Protein AF-A0A1G4AIY4-F1 (afdb_monomer)

Mean predicted aligned error: 2.96 Å

Solvent-accessible surface area (backbone atoms only — not comparable to full-atom values): 5691 Å² total; per-residue (Å²): 94,70,68,58,50,51,57,53,28,56,77,69,75,47,60,77,87,60,51,77,42,53,24,45,38,45,88,41,72,67,52,43,51,50,50,24,65,76,71,71,48,58,69,76,58,38,44,46,32,53,48,44,42,71,77,65,42,69,66,58,79,63,38,30,57,55,18,44,49,46,41,59,73,69,63,56,81,53,44,34,28,44,34,35,42,63,49,85,91,81,39,68,50,72,46,84,42,84,42,122

Nearest PDB structures (foldseek):
  3vs8-assembly4_F  TM=8.856E-01  e=1.271E-05  Azotobacter vinelandii
  3vs9-assembly2_B  TM=8.857E-01  e=1.760E-05  Azotobacter vinelandii DJ
  3vs8-assembly1_C  TM=8.624E-01  e=1.650E-05  Azotobacter vinelandii
  3ale-assembly1_A  TM=8.866E-01  e=1.324E-04  Oryza sativa Japonica Group
  3ale-assembly2_D  TM=8.095E-01  e=1.610E-04  Oryza sativa Japonica Group

pLDDT: mean 93.0, std 5.33, range [74.69, 98.31]

Sequence (100 aa):
MDRVLAEGLERAGLSRDDITGWILHAGGREILAAIRQQIGLTEDDTRWSASILRDYGNVSSPCVYFVLQAALNEQAPGGYWWMSSFGAGFSCHGALLEVA

Secondary structure (DSSP, 8-state):
-HHHHHHHHHHHT--GGGEEEEEE--SSHHHHHHHHHHHT--TGGGHHHHHHHHHH----TTHHHHHHHHHHHTT---EEEEEEEEEGGGEEEEEEEEE-

Foldseek 3Di:
DVVQVVVQQVVVVHDPVQAPAEQEAALAPVRVVVVCVVSVHDCVNCVLNVVLCVPPNRPDPCSSVSSVVSCVVVVPDFGWHKTWYADPPRDIDIDIDGGD

Structure (mmCIF, N/CA/C/O backbone):
data_AF-A0A1G4AIY4-F1
#
_entry.id   AF-A0A1G4AIY4-F1
#
loop_
_atom_site.group_PDB
_atom_site.id
_atom_site.type_symbol
_atom_site.label_atom_id
_atom_site.label_alt_id
_atom_site.label_comp_id
_atom_site.label_asym_id
_atom_site.label_entity_id
_atom_site.label_seq_id
_atom_site.pdbx_PDB_ins_code
_atom_site.Cartn_x
_atom_site.Cartn_y
_atom_site.Cartn_z
_atom_site.occupancy
_atom_site.B_iso_or_equiv
_atom_site.auth_seq_id
_atom_site.auth_comp_id
_atom_site.auth_asym_id
_atom_site.auth_atom_id
_atom_site.pdbx_PDB_model_num
ATOM 1 N N . MET A 1 1 ? 10.431 1.244 5.288 1.00 86.31 1 MET A N 1
ATOM 2 C CA . MET A 1 1 ? 8.957 1.213 5.289 1.00 86.31 1 MET A CA 1
ATOM 3 C C . MET A 1 1 ? 8.407 0.903 6.667 1.00 86.31 1 MET A C 1
ATOM 5 O O . MET A 1 1 ? 7.657 1.726 7.151 1.00 86.31 1 MET A O 1
ATOM 9 N N . ASP A 1 2 ? 8.815 -0.197 7.308 1.00 91.12 2 ASP A N 1
ATOM 10 C CA . ASP A 1 2 ? 8.330 -0.587 8.646 1.00 91.12 2 ASP A CA 1
ATOM 11 C C . ASP A 1 2 ? 8.350 0.563 9.672 1.00 91.12 2 ASP A C 1
ATOM 13 O O . ASP A 1 2 ? 7.322 0.926 10.228 1.00 91.12 2 ASP A O 1
ATOM 17 N N . ARG A 1 3 ? 9.481 1.271 9.779 1.00 93.38 3 ARG A N 1
ATOM 18 C CA . ARG A 1 3 ? 9.588 2.493 10.591 1.00 93.38 3 ARG A CA 1
ATOM 19 C C . ARG A 1 3 ? 8.589 3.598 10.208 1.00 93.38 3 ARG A C 1
ATOM 21 O O . ARG A 1 3 ? 7.994 4.202 11.086 1.00 93.38 3 ARG A O 1
ATOM 28 N N . VAL A 1 4 ? 8.414 3.869 8.911 1.00 94.75 4 VAL A N 1
ATOM 29 C CA . VAL A 1 4 ? 7.503 4.922 8.410 1.00 94.75 4 VAL A CA 1
ATOM 30 C C . VAL A 1 4 ? 6.047 4.564 8.714 1.00 94.75 4 VAL A C 1
ATOM 32 O O . VAL A 1 4 ? 5.265 5.438 9.070 1.00 94.75 4 VAL A O 1
ATOM 35 N N . LEU A 1 5 ? 5.700 3.280 8.595 1.00 95.75 5 LEU A N 1
ATOM 36 C CA . LEU A 1 5 ? 4.405 2.741 8.994 1.00 95.75 5 LEU A CA 1
ATOM 37 C C . LEU A 1 5 ? 4.195 2.916 10.499 1.00 95.75 5 LEU A C 1
ATOM 39 O O . LEU A 1 5 ? 3.226 3.553 10.890 1.00 95.75 5 LEU A O 1
ATOM 43 N N . ALA A 1 6 ? 5.119 2.425 11.326 1.00 95.94 6 ALA A N 1
ATOM 44 C CA . ALA A 1 6 ? 5.018 2.515 12.781 1.00 95.94 6 ALA A CA 1
ATOM 45 C C . ALA A 1 6 ? 4.847 3.965 13.268 1.00 95.94 6 ALA A C 1
ATOM 47 O O . ALA A 1 6 ? 3.909 4.248 14.007 1.00 95.94 6 ALA A O 1
ATOM 48 N N . GLU A 1 7 ? 5.681 4.895 12.787 1.00 97.00 7 GLU A N 1
ATOM 49 C CA . GLU A 1 7 ? 5.579 6.323 13.127 1.00 97.00 7 GLU A CA 1
ATOM 50 C C . GLU A 1 7 ? 4.244 6.936 12.657 1.00 97.00 7 GLU A C 1
ATOM 52 O O . GLU A 1 7 ? 3.663 7.777 13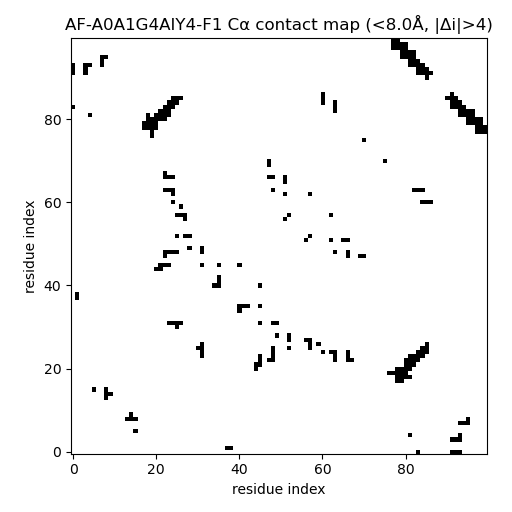.343 1.00 97.00 7 GLU A O 1
ATOM 57 N N . GLY A 1 8 ? 3.739 6.530 11.486 1.00 97.06 8 GLY A N 1
ATOM 58 C CA . GLY A 1 8 ? 2.452 6.992 10.960 1.00 97.06 8 GLY A CA 1
ATOM 59 C C . GLY A 1 8 ? 1.260 6.518 11.795 1.00 97.06 8 GLY A C 1
ATOM 60 O O . GLY A 1 8 ? 0.371 7.315 12.091 1.00 97.06 8 GLY A O 1
ATOM 61 N N . LEU A 1 9 ? 1.267 5.247 12.200 1.00 97.75 9 LEU A N 1
ATOM 62 C CA . LEU A 1 9 ? 0.219 4.649 13.030 1.00 97.75 9 LEU A CA 1
ATOM 63 C C . LEU A 1 9 ? 0.235 5.204 14.455 1.00 97.75 9 LEU A C 1
ATOM 65 O O . LEU A 1 9 ? -0.813 5.586 14.969 1.00 97.75 9 LEU A O 1
ATOM 69 N N . GLU A 1 10 ? 1.419 5.344 15.056 1.00 97.62 10 GLU A N 1
ATOM 70 C CA . GLU A 1 10 ? 1.583 5.926 16.392 1.00 97.62 10 GLU A CA 1
ATOM 71 C C . GLU A 1 10 ? 0.989 7.339 16.456 1.00 97.62 10 GLU A C 1
ATOM 73 O O . GLU A 1 10 ? 0.220 7.659 17.362 1.00 97.62 10 GLU A O 1
ATOM 78 N N . ARG A 1 11 ? 1.267 8.172 15.445 1.00 97.19 11 ARG A N 1
ATOM 79 C CA . ARG A 1 11 ? 0.709 9.531 15.341 1.00 97.19 11 ARG A CA 1
ATOM 80 C C . ARG A 1 11 ? -0.813 9.561 15.211 1.00 97.19 11 ARG A C 1
ATOM 82 O O . ARG A 1 11 ? -1.415 10.572 15.564 1.00 97.19 11 ARG A O 1
ATOM 89 N N . ALA A 1 12 ? -1.410 8.501 14.676 1.00 97.38 12 ALA A N 1
ATOM 90 C CA . ALA A 1 12 ? -2.853 8.351 14.535 1.00 97.38 12 ALA A CA 1
ATOM 91 C C . ALA A 1 12 ? -3.501 7.624 15.729 1.00 97.38 12 ALA A C 1
ATOM 93 O O . ALA A 1 12 ? -4.723 7.531 15.783 1.00 97.38 12 ALA A O 1
ATOM 94 N N . GLY A 1 13 ? -2.711 7.117 16.684 1.00 97.88 13 GLY A N 1
ATOM 95 C CA . GLY A 1 13 ? -3.212 6.288 17.782 1.00 97.88 13 GLY A CA 1
ATOM 96 C C . GLY A 1 13 ? -3.732 4.921 17.328 1.00 97.88 13 GLY A C 1
ATOM 97 O O . GLY A 1 13 ? -4.578 4.346 18.008 1.00 97.88 13 GLY A O 1
ATOM 98 N N . LEU A 1 14 ? -3.249 4.420 16.188 1.00 98.06 14 LEU A N 1
ATOM 99 C CA . LEU A 1 14 ? -3.650 3.142 15.604 1.00 98.06 14 LEU A CA 1
ATOM 100 C C . LEU A 1 14 ? -2.580 2.071 15.818 1.00 98.06 14 LEU A C 1
ATOM 102 O O . LEU A 1 14 ? -1.390 2.350 15.978 1.00 98.06 14 LEU A O 1
ATOM 106 N N . SER A 1 15 ? -3.020 0.823 15.780 1.00 96.38 15 SER A N 1
ATOM 107 C CA . SER A 1 15 ? -2.183 -0.364 15.733 1.00 96.38 15 SER A CA 1
ATOM 108 C C . SER A 1 15 ? -2.060 -0.885 14.303 1.00 96.38 15 SER A C 1
ATOM 110 O O . SER A 1 15 ? -2.737 -0.444 13.374 1.00 96.38 15 SER A O 1
ATOM 112 N N . ARG A 1 16 ? -1.171 -1.860 14.111 1.00 94.50 16 ARG A N 1
ATOM 113 C CA . ARG A 1 16 ? -1.011 -2.519 12.816 1.00 94.50 16 ARG A CA 1
ATOM 114 C C . ARG A 1 16 ? -2.284 -3.243 12.364 1.00 94.50 16 ARG A C 1
ATOM 116 O O . ARG A 1 16 ? -2.558 -3.261 11.166 1.00 94.50 16 ARG A O 1
ATOM 123 N N . ASP A 1 17 ? -3.026 -3.813 13.307 1.00 95.06 17 ASP A N 1
ATOM 124 C CA . ASP A 1 17 ? -4.210 -4.633 13.039 1.00 95.06 17 ASP A CA 1
ATOM 125 C C . ASP A 1 17 ? -5.410 -3.789 12.581 1.00 95.06 17 ASP A C 1
ATOM 127 O O . ASP A 1 17 ? -6.351 -4.319 11.998 1.00 95.06 17 ASP A O 1
ATOM 131 N N . ASP A 1 18 ? -5.348 -2.467 12.775 1.00 97.06 18 ASP A N 1
ATOM 132 C CA . ASP A 1 18 ? -6.352 -1.527 12.273 1.00 97.06 18 ASP A CA 1
ATOM 133 C C . ASP A 1 18 ? -6.231 -1.288 10.758 1.00 97.06 18 ASP A C 1
ATOM 135 O O . ASP A 1 18 ? -7.151 -0.747 10.144 1.00 97.06 18 ASP A O 1
ATOM 139 N N . ILE A 1 19 ? -5.109 -1.678 10.135 1.00 97.62 19 ILE A N 1
ATOM 140 C CA . ILE A 1 19 ? -4.890 -1.484 8.700 1.00 97.62 19 ILE A CA 1
ATOM 141 C C . ILE A 1 19 ? -5.530 -2.611 7.895 1.00 97.62 19 ILE A C 1
ATOM 143 O O . ILE A 1 19 ? -5.033 -3.737 7.856 1.00 97.62 19 ILE A O 1
ATOM 147 N N . THR A 1 20 ? -6.593 -2.266 7.175 1.00 96.19 20 THR A N 1
ATOM 148 C CA . THR A 1 20 ? -7.414 -3.199 6.393 1.00 96.19 20 THR A CA 1
ATOM 149 C C . THR A 1 20 ? -7.132 -3.160 4.891 1.00 96.19 20 THR A C 1
ATOM 151 O O . THR A 1 20 ? -7.619 -4.015 4.154 1.00 96.19 20 THR A O 1
ATOM 154 N N . GLY A 1 21 ? -6.333 -2.197 4.419 1.00 97.31 21 GLY A N 1
ATOM 155 C CA . GLY A 1 21 ? -5.980 -2.056 3.005 1.00 97.31 21 GLY A CA 1
ATOM 156 C C . GLY A 1 21 ? -4.527 -1.642 2.786 1.00 97.31 21 GLY A C 1
ATOM 157 O O . GLY A 1 21 ? -3.998 -0.786 3.495 1.00 97.31 21 GLY A O 1
ATOM 158 N N . TRP A 1 22 ? -3.883 -2.228 1.772 1.00 97.50 22 TRP A N 1
ATOM 159 C CA . TRP A 1 22 ? -2.471 -1.997 1.453 1.00 97.50 22 TRP A CA 1
ATOM 160 C C . TRP A 1 22 ? -2.303 -1.507 0.017 1.00 97.50 22 TRP A C 1
ATOM 162 O O . TRP A 1 22 ? -2.481 -2.247 -0.949 1.00 97.50 22 TRP A O 1
ATOM 172 N N . ILE A 1 23 ? -1.908 -0.243 -0.123 1.00 97.25 23 ILE A N 1
ATOM 173 C CA . ILE A 1 23 ? -1.676 0.418 -1.406 1.00 97.25 23 ILE A CA 1
ATOM 174 C C . ILE A 1 23 ? -0.171 0.617 -1.582 1.00 97.25 23 ILE A C 1
ATOM 176 O O . ILE A 1 23 ? 0.414 1.613 -1.155 1.00 97.25 23 ILE A O 1
ATOM 180 N N . LEU A 1 24 ? 0.492 -0.369 -2.183 1.00 94.81 24 LEU A N 1
ATOM 181 C CA . LEU A 1 24 ? 1.952 -0.392 -2.269 1.00 94.81 24 LEU A CA 1
ATOM 182 C C . LEU A 1 24 ? 2.420 -0.166 -3.703 1.00 94.81 24 LEU A C 1
ATOM 184 O O . LEU A 1 24 ? 2.041 -0.907 -4.611 1.00 94.81 24 LEU A O 1
ATOM 188 N N . HIS A 1 25 ? 3.312 0.799 -3.904 1.00 88.69 25 HIS A N 1
ATOM 189 C CA . HIS A 1 25 ? 4.159 0.819 -5.089 1.00 88.69 25 HIS A CA 1
ATOM 190 C C . HIS A 1 25 ? 5.407 -0.008 -4.807 1.00 88.69 25 HIS A C 1
ATOM 192 O O . HIS A 1 25 ? 6.177 0.316 -3.911 1.00 88.69 25 HIS A O 1
ATOM 198 N N . ALA A 1 26 ? 5.634 -1.053 -5.596 1.00 79.75 26 ALA A N 1
ATOM 199 C CA . ALA A 1 26 ? 6.888 -1.786 -5.593 1.00 79.75 26 ALA A CA 1
ATOM 200 C C . ALA A 1 26 ? 7.587 -1.579 -6.937 1.00 79.75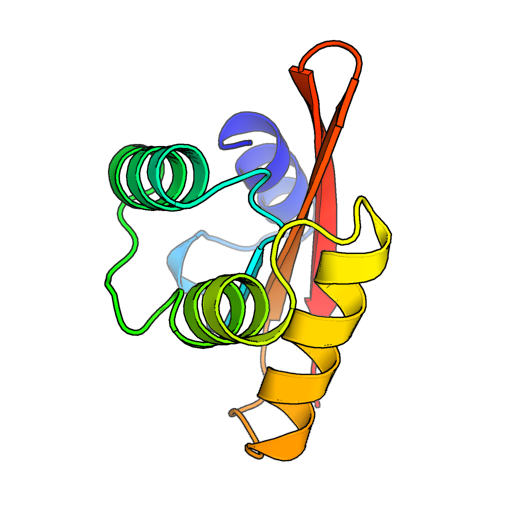 26 ALA A C 1
ATOM 202 O O . ALA A 1 26 ? 6.975 -1.745 -7.990 1.00 79.75 26 ALA A O 1
ATOM 203 N N . 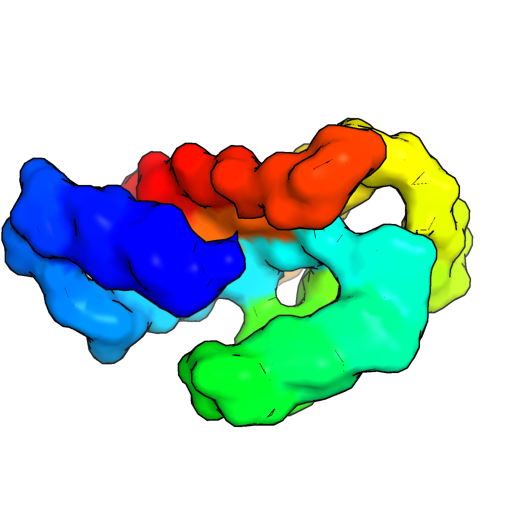GLY A 1 27 ? 8.884 -1.261 -6.913 1.00 81.31 27 GLY A N 1
ATOM 204 C CA . GLY A 1 27 ? 9.671 -1.064 -8.136 1.00 81.31 27 GLY A CA 1
ATOM 205 C C . GLY A 1 27 ? 9.833 -2.326 -9.001 1.00 81.31 27 GLY A C 1
ATOM 206 O O . GLY A 1 27 ? 10.381 -2.247 -10.099 1.00 81.31 27 GLY A O 1
ATOM 207 N N . GLY A 1 28 ? 9.364 -3.481 -8.517 1.00 89.00 28 GLY A N 1
ATOM 208 C CA . GLY A 1 28 ? 9.400 -4.778 -9.184 1.00 89.00 28 GLY A CA 1
ATOM 209 C C . GLY A 1 28 ? 8.829 -5.893 -8.299 1.00 89.00 28 GLY A C 1
ATOM 210 O O . GLY A 1 28 ? 8.511 -5.673 -7.128 1.00 89.00 28 GLY A O 1
ATOM 211 N N . ARG A 1 29 ? 8.712 -7.108 -8.857 1.00 91.00 29 ARG A N 1
ATOM 212 C CA . ARG A 1 29 ? 8.074 -8.257 -8.179 1.00 91.00 29 ARG A CA 1
ATOM 213 C C . ARG A 1 29 ? 8.850 -8.689 -6.938 1.00 91.00 29 ARG A C 1
ATOM 215 O O . ARG A 1 29 ? 8.251 -8.973 -5.909 1.00 91.00 29 ARG A O 1
ATOM 222 N N . GLU A 1 30 ? 10.176 -8.679 -7.031 1.00 91.19 30 GLU A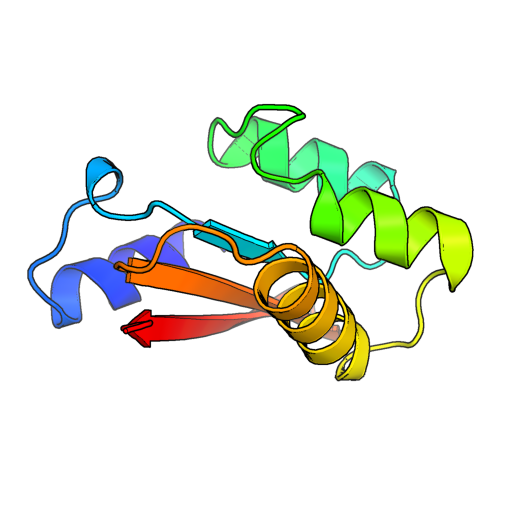 N 1
ATOM 223 C CA . GLU A 1 30 ? 11.072 -9.020 -5.921 1.00 91.19 30 GLU A CA 1
ATOM 224 C C . GLU A 1 30 ? 10.941 -8.027 -4.763 1.00 91.19 30 GLU A C 1
ATOM 226 O O . GLU A 1 30 ? 10.898 -8.431 -3.606 1.00 91.19 30 GLU A O 1
ATOM 231 N N . ILE A 1 31 ? 10.787 -6.735 -5.072 1.00 90.12 31 ILE A N 1
ATOM 232 C CA . ILE A 1 31 ? 10.574 -5.695 -4.059 1.00 90.12 31 ILE A CA 1
ATOM 233 C C . ILE A 1 31 ? 9.226 -5.906 -3.365 1.00 90.12 31 ILE A C 1
ATOM 235 O O . ILE A 1 31 ? 9.158 -5.824 -2.142 1.00 90.12 31 ILE A O 1
ATOM 239 N N . LEU A 1 32 ? 8.163 -6.228 -4.113 1.00 92.56 32 LEU A N 1
ATOM 240 C CA . LEU A 1 32 ? 6.855 -6.511 -3.517 1.00 92.56 32 LEU A CA 1
ATOM 241 C C . LEU A 1 32 ? 6.914 -7.735 -2.591 1.00 92.56 32 LEU A C 1
ATOM 243 O O . LEU A 1 32 ? 6.383 -7.690 -1.485 1.00 92.56 32 LEU A O 1
ATOM 247 N N . ALA A 1 33 ? 7.598 -8.802 -3.012 1.00 93.69 33 ALA A N 1
ATOM 248 C CA . ALA A 1 33 ? 7.800 -9.997 -2.195 1.00 93.69 33 ALA A CA 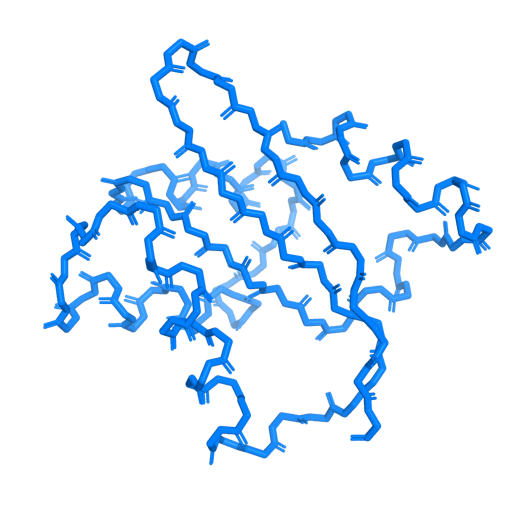1
ATOM 249 C C . ALA A 1 33 ? 8.604 -9.699 -0.917 1.00 93.69 33 ALA A C 1
ATOM 251 O O . ALA A 1 33 ? 8.213 -10.130 0.167 1.00 93.69 33 ALA A O 1
ATOM 252 N N . ALA A 1 34 ? 9.675 -8.908 -1.025 1.00 92.44 34 ALA A N 1
ATOM 253 C CA . ALA A 1 34 ? 10.477 -8.490 0.121 1.00 92.44 34 ALA A CA 1
ATOM 254 C C . ALA A 1 34 ? 9.662 -7.650 1.114 1.00 92.44 34 ALA A C 1
ATOM 256 O O . ALA A 1 34 ? 9.734 -7.883 2.319 1.00 92.44 34 ALA A O 1
ATOM 257 N N . ILE A 1 35 ? 8.837 -6.718 0.619 1.00 91.75 35 ILE A N 1
ATOM 258 C CA . ILE A 1 35 ? 7.929 -5.931 1.460 1.00 91.75 35 ILE A CA 1
ATOM 259 C C . ILE A 1 35 ? 6.964 -6.859 2.197 1.00 91.75 35 ILE A C 1
ATOM 261 O O . ILE A 1 35 ? 6.874 -6.782 3.420 1.00 91.75 35 ILE A O 1
ATOM 265 N N . ARG A 1 36 ? 6.292 -7.769 1.481 1.00 93.69 36 ARG A N 1
ATOM 266 C CA . ARG A 1 36 ? 5.358 -8.724 2.089 1.00 93.69 36 ARG A CA 1
ATOM 267 C C . ARG A 1 36 ? 5.999 -9.513 3.219 1.00 93.69 36 ARG A C 1
ATOM 269 O O . ARG A 1 36 ? 5.433 -9.582 4.302 1.00 93.69 36 ARG A O 1
ATOM 276 N N . GLN A 1 37 ? 7.193 -10.054 2.991 1.00 93.94 37 GLN A N 1
ATOM 277 C CA . GLN A 1 37 ? 7.921 -10.797 4.012 1.00 93.94 37 GLN A CA 1
ATOM 278 C C . GLN A 1 37 ? 8.295 -9.910 5.205 1.00 93.94 37 GLN A C 1
ATOM 280 O O . GLN A 1 37 ? 8.112 -10.318 6.348 1.00 93.94 37 GLN A O 1
ATOM 285 N N . GLN A 1 38 ? 8.800 -8.700 4.950 1.00 91.81 38 GLN A N 1
ATOM 286 C CA . GLN A 1 38 ? 9.281 -7.801 5.997 1.00 91.81 38 GLN A CA 1
ATOM 287 C C . GLN A 1 38 ? 8.167 -7.350 6.943 1.00 91.81 38 GLN A C 1
ATOM 289 O O . GLN A 1 38 ? 8.412 -7.217 8.138 1.00 91.81 38 GLN A O 1
ATOM 294 N N . ILE A 1 39 ? 6.965 -7.099 6.423 1.00 91.31 39 ILE A N 1
ATOM 295 C CA . ILE A 1 39 ? 5.840 -6.612 7.229 1.00 91.31 39 ILE A CA 1
ATOM 296 C C . ILE A 1 39 ? 4.748 -7.654 7.466 1.00 91.31 39 ILE A C 1
ATOM 298 O O . ILE A 1 39 ? 3.703 -7.297 8.004 1.00 91.31 39 ILE A O 1
ATOM 302 N N . GLY A 1 40 ? 4.972 -8.915 7.096 1.00 94.12 40 GLY A N 1
ATOM 303 C CA . GLY A 1 40 ? 4.039 -10.012 7.357 1.00 94.12 40 GLY A CA 1
ATOM 304 C C . GLY A 1 40 ? 2.730 -9.936 6.566 1.00 94.12 40 GLY A C 1
ATOM 305 O O . GLY A 1 40 ? 1.684 -10.255 7.116 1.00 94.12 40 GLY A O 1
ATOM 306 N N . LEU A 1 41 ? 2.770 -9.498 5.303 1.00 96.00 41 LEU A N 1
ATOM 307 C CA . LEU A 1 41 ? 1.594 -9.480 4.425 1.00 96.00 41 LEU A CA 1
ATOM 308 C C . LEU A 1 41 ? 1.420 -10.778 3.640 1.00 96.00 41 LEU A C 1
ATOM 310 O O . LEU A 1 41 ? 2.374 -11.390 3.146 1.00 96.00 41 LEU A O 1
ATOM 314 N N . THR A 1 42 ? 0.162 -11.132 3.430 1.00 96.50 42 THR A N 1
ATOM 315 C CA . THR A 1 42 ? -0.271 -12.229 2.571 1.00 96.50 42 THR A CA 1
ATOM 316 C C . THR A 1 42 ? -0.213 -11.847 1.086 1.00 96.50 42 THR A C 1
ATOM 318 O O . THR A 1 42 ? 0.186 -10.743 0.705 1.00 96.50 42 THR A O 1
ATOM 321 N N . GLU A 1 43 ? -0.531 -12.796 0.203 1.00 95.19 43 GLU A N 1
ATOM 322 C CA . GLU A 1 43 ? -0.719 -12.489 -1.224 1.00 95.19 43 GLU A CA 1
ATOM 323 C C . GLU A 1 43 ? -1.933 -11.594 -1.438 1.00 95.19 43 GLU A C 1
ATOM 325 O O . GLU A 1 43 ? -1.849 -10.634 -2.204 1.00 95.19 43 GLU A O 1
ATOM 330 N N . ASP A 1 44 ? -3.015 -11.866 -0.710 1.00 96.00 44 ASP A N 1
ATOM 331 C CA . ASP A 1 44 ? -4.283 -11.161 -0.850 1.00 96.00 44 ASP A CA 1
ATOM 332 C C . ASP A 1 44 ? -4.180 -9.686 -0.445 1.00 96.00 44 ASP A C 1
ATOM 334 O O . ASP A 1 44 ? -4.676 -8.814 -1.162 1.00 96.00 44 ASP A O 1
ATOM 338 N N . ASP A 1 45 ? -3.415 -9.394 0.613 1.00 96.69 45 ASP A N 1
ATOM 339 C CA . ASP A 1 45 ? -3.112 -8.024 1.049 1.00 96.69 45 ASP A CA 1
ATOM 340 C C . ASP A 1 45 ? -2.477 -7.187 -0.067 1.00 96.69 45 ASP A C 1
ATOM 342 O O . ASP A 1 45 ? -2.669 -5.981 -0.148 1.00 96.69 45 ASP A O 1
ATOM 346 N N . THR A 1 46 ? -1.707 -7.822 -0.953 1.00 96.50 46 THR A N 1
ATOM 347 C CA . THR A 1 46 ? -0.943 -7.132 -2.004 1.00 96.50 46 THR A CA 1
ATOM 348 C C . THR A 1 46 ? -1.481 -7.373 -3.406 1.00 96.50 46 THR A C 1
ATOM 350 O O . THR A 1 46 ? -0.824 -7.007 -4.386 1.00 96.50 46 THR A O 1
ATOM 353 N N . ARG A 1 47 ? -2.676 -7.964 -3.528 1.00 96.19 47 ARG A N 1
ATOM 354 C CA . ARG A 1 47 ? -3.248 -8.382 -4.815 1.00 96.19 47 ARG A CA 1
ATOM 355 C C . ARG A 1 47 ? -3.362 -7.232 -5.815 1.00 96.19 47 ARG A C 1
ATOM 357 O O . ARG A 1 47 ? -3.009 -7.405 -6.982 1.00 96.19 47 ARG A O 1
ATOM 364 N N . TRP A 1 48 ? -3.750 -6.038 -5.361 1.00 96.44 48 TRP A N 1
ATOM 365 C CA . TRP A 1 48 ? -3.859 -4.861 -6.223 1.00 96.44 48 TRP A CA 1
ATOM 366 C C . TRP A 1 48 ? -2.485 -4.400 -6.703 1.00 96.44 48 TRP A C 1
ATOM 368 O O . TRP A 1 48 ? -2.279 -4.248 -7.906 1.00 96.44 48 TRP A O 1
ATOM 378 N N . SER A 1 49 ? -1.505 -4.279 -5.803 1.00 95.62 49 SER A N 1
ATOM 379 C CA . SER A 1 49 ? -0.116 -3.957 -6.157 1.00 95.62 49 SER A CA 1
ATOM 380 C C . SER A 1 49 ? 0.478 -4.954 -7.151 1.00 95.62 49 SER A C 1
ATOM 382 O O . SER A 1 49 ? 1.123 -4.556 -8.122 1.00 95.62 49 SER A O 1
ATOM 384 N N . ALA A 1 50 ? 0.228 -6.249 -6.945 1.00 95.44 50 ALA A N 1
ATOM 385 C CA . ALA A 1 50 ? 0.672 -7.303 -7.846 1.00 95.44 50 ALA A CA 1
ATOM 386 C C . ALA A 1 50 ? -0.013 -7.211 -9.220 1.00 95.44 50 ALA A C 1
ATOM 388 O O . ALA A 1 50 ? 0.657 -7.375 -10.241 1.00 95.44 50 ALA A O 1
ATOM 389 N N . SER A 1 51 ? -1.318 -6.916 -9.256 1.00 94.88 51 SER A N 1
ATOM 390 C CA . SER A 1 51 ? -2.077 -6.756 -10.502 1.00 94.88 51 SER A CA 1
ATOM 391 C C . SER A 1 51 ? -1.572 -5.580 -11.337 1.00 94.88 51 SER A C 1
ATOM 393 O O . SER A 1 51 ? -1.237 -5.763 -12.503 1.00 94.88 51 SER A O 1
ATOM 395 N N . ILE A 1 52 ? -1.379 -4.410 -10.722 1.00 94.75 52 ILE A N 1
ATOM 396 C CA . ILE A 1 52 ? -0.878 -3.220 -11.413 1.00 94.75 52 ILE A CA 1
ATOM 397 C C . ILE A 1 52 ? 0.535 -3.452 -11.939 1.00 94.75 52 ILE A C 1
ATOM 399 O O . ILE A 1 52 ? 0.831 -3.107 -13.081 1.00 94.75 52 ILE A O 1
ATOM 403 N N . LEU A 1 53 ? 1.400 -4.090 -11.149 1.00 93.12 53 LEU A N 1
ATOM 404 C CA . LEU A 1 53 ? 2.748 -4.418 -11.597 1.00 93.12 53 LEU A CA 1
ATOM 405 C C . LEU A 1 53 ? 2.750 -5.422 -12.763 1.00 93.12 53 LEU A C 1
ATOM 407 O O . LEU A 1 53 ? 3.608 -5.335 -13.639 1.00 93.12 53 LEU A O 1
ATOM 411 N N . ARG A 1 54 ? 1.817 -6.379 -12.780 1.00 93.38 54 ARG A N 1
ATOM 412 C CA . ARG A 1 54 ? 1.659 -7.334 -13.885 1.00 93.38 54 ARG A CA 1
ATOM 413 C C . ARG A 1 54 ? 1.158 -6.644 -15.154 1.00 93.38 54 ARG A C 1
ATOM 415 O O . ARG A 1 54 ? 1.684 -6.934 -16.224 1.00 93.38 54 ARG A O 1
ATOM 422 N N . ASP A 1 55 ? 0.180 -5.754 -15.024 1.00 92.88 55 ASP A N 1
ATOM 423 C CA . ASP A 1 55 ? -0.544 -5.190 -16.165 1.00 92.88 55 ASP A CA 1
ATOM 424 C C . ASP A 1 55 ? 0.177 -3.970 -16.770 1.00 92.88 55 ASP A C 1
ATOM 426 O O . ASP A 1 55 ? 0.150 -3.775 -17.983 1.00 92.88 55 ASP A O 1
ATOM 430 N N . TYR A 1 56 ? 0.877 -3.182 -15.945 1.00 91.06 56 TYR A N 1
ATOM 431 C CA . TYR A 1 56 ? 1.519 -1.924 -16.357 1.00 91.06 56 TYR A CA 1
ATOM 432 C C . TYR A 1 56 ? 3.034 -1.884 -16.120 1.00 91.06 56 TYR A C 1
ATOM 434 O O . TYR A 1 56 ? 3.715 -0.983 -16.612 1.00 91.06 56 TYR A O 1
ATOM 442 N N . GLY A 1 57 ? 3.591 -2.838 -15.371 1.00 89.19 57 GLY A N 1
ATOM 443 C CA . GLY A 1 57 ? 4.986 -2.778 -14.946 1.00 89.19 57 GLY A CA 1
ATOM 444 C C . GLY A 1 57 ? 5.248 -1.647 -13.945 1.00 89.19 57 GLY A C 1
ATOM 445 O O . GLY A 1 57 ? 4.355 -1.171 -13.242 1.00 89.19 57 GLY A O 1
ATOM 446 N N . ASN A 1 58 ? 6.509 -1.225 -13.849 1.00 85.81 58 ASN A N 1
ATOM 447 C CA . ASN A 1 58 ? 6.905 -0.115 -12.988 1.00 85.81 58 ASN A CA 1
ATOM 448 C C . ASN A 1 58 ? 6.722 1.220 -13.728 1.00 85.81 58 ASN A C 1
ATOM 450 O O . ASN A 1 58 ? 7.627 1.689 -14.415 1.00 85.81 58 ASN A O 1
ATOM 454 N N . VAL A 1 59 ? 5.559 1.847 -13.543 1.00 83.00 59 VAL A N 1
ATOM 455 C CA . VAL A 1 59 ? 5.249 3.190 -14.069 1.00 83.00 59 VAL A CA 1
ATOM 456 C C . VAL A 1 59 ? 5.729 4.324 -13.150 1.00 83.00 59 VAL A C 1
ATOM 458 O O . VAL A 1 59 ? 5.177 5.419 -13.189 1.00 83.00 59 VAL A O 1
ATOM 461 N N . SER A 1 60 ? 6.774 4.089 -12.344 1.00 84.56 60 SER A N 1
ATOM 462 C CA . SER A 1 60 ? 7.331 5.032 -11.361 1.00 84.56 60 SER A CA 1
ATOM 463 C C . SER A 1 60 ? 6.333 5.401 -10.247 1.00 84.56 60 SER A C 1
ATOM 465 O O . SER A 1 60 ? 5.402 4.649 -9.952 1.00 84.56 60 SER A O 1
ATOM 467 N N . SER A 1 61 ? 6.526 6.555 -9.600 1.00 77.44 61 SER A N 1
ATOM 468 C CA . SER A 1 61 ? 5.738 7.000 -8.445 1.00 77.44 61 SER A CA 1
ATOM 469 C C . SER A 1 61 ? 4.215 7.056 -8.652 1.00 77.44 61 SER A C 1
ATOM 471 O O . SER A 1 61 ? 3.518 6.753 -7.684 1.00 77.44 61 SER A O 1
ATOM 473 N N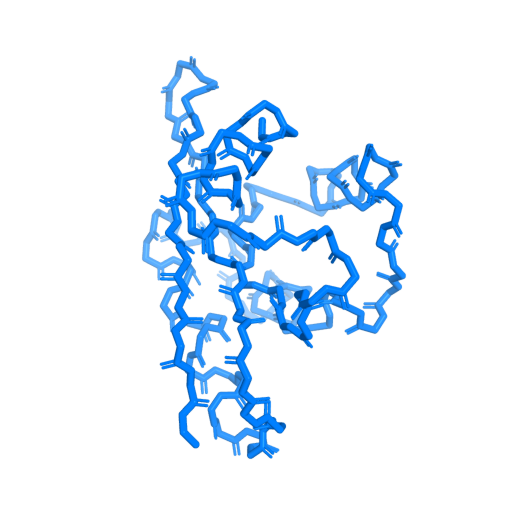 . PRO A 1 62 ? 3.646 7.337 -9.848 1.00 83.38 62 PRO A N 1
ATOM 474 C CA . PRO A 1 62 ? 2.197 7.279 -10.056 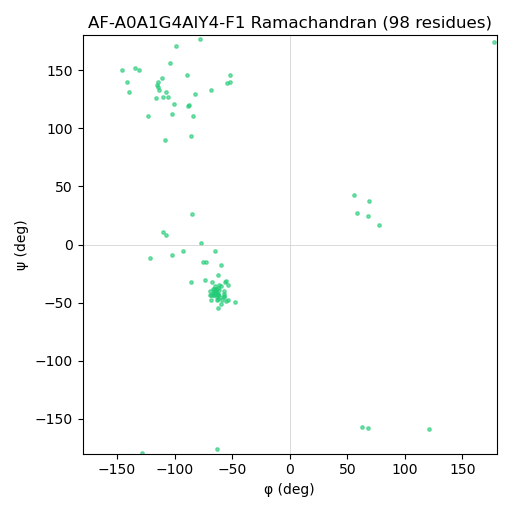1.00 83.38 62 PRO A CA 1
ATOM 475 C C . PRO A 1 62 ? 1.562 5.910 -9.783 1.00 83.38 62 PRO A C 1
ATOM 477 O O . PRO A 1 62 ? 0.352 5.839 -9.585 1.00 83.38 62 PRO A O 1
ATOM 480 N N . CYS A 1 63 ? 2.349 4.830 -9.741 1.00 88.44 63 CYS A N 1
ATOM 481 C CA . CYS A 1 63 ? 1.865 3.465 -9.539 1.00 88.44 63 CYS A CA 1
ATOM 482 C C . CYS A 1 63 ? 0.981 3.313 -8.285 1.00 88.44 63 CYS A C 1
ATOM 484 O O . CYS A 1 63 ? -0.011 2.592 -8.342 1.00 88.44 63 CYS A O 1
ATOM 486 N N . VAL A 1 64 ? 1.252 4.042 -7.189 1.00 92.81 64 VAL A N 1
ATOM 487 C CA . VAL A 1 64 ? 0.388 3.992 -5.988 1.00 92.81 64 VAL A CA 1
ATOM 488 C C . VAL A 1 64 ? -1.052 4.415 -6.271 1.00 92.81 64 VAL A C 1
ATOM 490 O O . VAL A 1 64 ? -1.973 3.823 -5.721 1.00 92.81 64 VAL A O 1
ATOM 493 N N . TYR A 1 65 ? -1.270 5.382 -7.165 1.00 94.12 65 TYR A N 1
ATOM 494 C CA . TYR A 1 65 ? -2.617 5.838 -7.508 1.00 94.12 65 TYR A CA 1
ATOM 495 C C . TYR A 1 65 ? -3.363 4.824 -8.373 1.00 94.12 65 TYR A C 1
ATOM 497 O O . TYR A 1 65 ? -4.576 4.705 -8.261 1.00 94.12 65 TYR A O 1
ATOM 505 N N . PHE A 1 66 ? -2.650 4.050 -9.193 1.00 95.06 66 PHE A N 1
ATOM 506 C CA . PHE A 1 66 ? -3.243 2.964 -9.975 1.00 95.06 66 PHE A CA 1
ATOM 507 C C . PHE A 1 66 ? -3.690 1.827 -9.054 1.00 95.06 66 PHE A C 1
ATOM 509 O O . PHE A 1 66 ? -4.772 1.277 -9.235 1.00 95.06 66 PHE A O 1
ATOM 516 N N . VAL A 1 67 ? -2.887 1.517 -8.032 1.00 96.12 67 VAL A N 1
ATOM 517 C CA . VAL A 1 67 ? -3.244 0.531 -7.003 1.00 96.12 67 VAL A CA 1
ATOM 518 C C . VAL A 1 67 ? -4.440 1.017 -6.184 1.00 96.12 67 VAL A C 1
ATOM 520 O O . VAL A 1 67 ? -5.379 0.254 -5.975 1.00 96.12 67 VAL A O 1
ATOM 523 N N . LEU A 1 68 ? -4.450 2.295 -5.788 1.00 96.88 68 LEU A N 1
ATOM 524 C CA . LEU A 1 68 ? -5.587 2.913 -5.103 1.00 96.88 68 LEU A CA 1
ATOM 525 C C . LEU A 1 68 ? -6.860 2.833 -5.953 1.00 96.88 68 LEU A C 1
ATOM 527 O O . LEU A 1 68 ? -7.903 2.408 -5.467 1.00 96.88 68 LEU A O 1
ATOM 531 N N . GLN A 1 69 ? -6.768 3.192 -7.234 1.00 96.12 69 GLN A N 1
ATOM 532 C CA . GLN A 1 69 ? -7.893 3.127 -8.163 1.00 96.12 69 GLN A CA 1
ATOM 533 C C . GLN A 1 69 ? -8.407 1.694 -8.341 1.00 96.12 69 GLN A C 1
ATOM 535 O O . GLN A 1 69 ? -9.617 1.497 -8.413 1.00 96.12 69 GLN A O 1
ATOM 540 N N . ALA A 1 70 ? -7.518 0.697 -8.396 1.00 95.88 70 ALA A N 1
ATOM 541 C CA . ALA A 1 70 ? -7.907 -0.709 -8.478 1.00 95.88 70 ALA A CA 1
ATOM 542 C C . ALA A 1 70 ? -8.704 -1.147 -7.238 1.00 95.88 70 ALA A C 1
ATOM 544 O O . ALA A 1 70 ? -9.785 -1.712 -7.387 1.00 95.88 70 ALA A O 1
ATOM 545 N N . ALA A 1 71 ? -8.228 -0.804 -6.036 1.00 97.25 71 ALA A N 1
ATOM 546 C CA . ALA A 1 71 ? -8.926 -1.104 -4.786 1.00 97.25 71 ALA A CA 1
ATOM 547 C C . ALA A 1 71 ? -10.314 -0.447 -4.715 1.00 97.25 71 ALA A C 1
ATOM 549 O O . ALA A 1 71 ? -11.302 -1.099 -4.377 1.00 97.25 71 ALA A O 1
ATOM 550 N N . LEU A 1 72 ? -10.408 0.830 -5.098 1.00 96.06 72 LEU A N 1
ATOM 551 C CA . LEU A 1 72 ? -11.677 1.561 -5.135 1.00 96.06 72 LEU A CA 1
ATOM 552 C C . LEU A 1 72 ? -12.651 0.983 -6.176 1.00 96.06 72 LEU A C 1
ATOM 554 O O . LEU A 1 72 ? -13.841 0.853 -5.899 1.00 96.06 72 LEU A O 1
ATOM 558 N N . ASN A 1 73 ? -12.162 0.597 -7.358 1.00 96.12 73 ASN A N 1
ATOM 559 C CA . ASN A 1 73 ? -12.993 0.006 -8.413 1.00 96.12 73 ASN A CA 1
ATOM 560 C C . ASN A 1 73 ? -13.536 -1.377 -8.037 1.00 96.12 73 ASN A C 1
ATOM 562 O O . ASN A 1 73 ? -14.640 -1.728 -8.448 1.00 96.12 73 ASN A O 1
ATOM 566 N N . GLU A 1 74 ? -12.780 -2.148 -7.255 1.00 95.81 74 GLU A N 1
ATOM 567 C CA . GLU A 1 74 ? -13.227 -3.429 -6.699 1.00 95.81 74 GLU A CA 1
ATOM 568 C C . GLU A 1 74 ? -14.172 -3.273 -5.500 1.00 95.81 74 GLU A C 1
ATOM 570 O O . GLU A 1 74 ? -14.612 -4.280 -4.950 1.00 95.81 74 GLU A O 1
ATOM 575 N N . GLN A 1 75 ? -14.512 -2.038 -5.105 1.00 94.94 75 GLN A N 1
ATOM 576 C CA . GLN A 1 75 ? -15.371 -1.754 -3.951 1.00 94.94 75 GLN A CA 1
ATOM 577 C C . GLN A 1 75 ? -14.816 -2.400 -2.676 1.00 94.94 75 GLN A C 1
ATOM 579 O O . GLN A 1 75 ? -15.549 -3.000 -1.887 1.00 94.94 75 GLN A O 1
ATOM 584 N N . ALA A 1 76 ? -13.494 -2.303 -2.500 1.00 95.62 76 ALA A N 1
ATOM 585 C CA . ALA A 1 76 ? -12.830 -2.759 -1.293 1.00 95.62 76 ALA A CA 1
ATOM 586 C C . ALA A 1 76 ? -13.503 -2.158 -0.045 1.00 95.62 76 ALA A C 1
ATOM 588 O O . ALA A 1 76 ? -13.853 -0.975 -0.069 1.00 95.62 76 ALA A O 1
ATOM 589 N N . PRO A 1 77 ? -13.663 -2.930 1.045 1.00 95.19 77 PRO A N 1
ATOM 590 C CA . PRO A 1 77 ? -14.203 -2.397 2.287 1.00 95.19 77 PRO A CA 1
ATOM 591 C C . PRO A 1 77 ? -13.420 -1.169 2.764 1.00 95.19 77 PRO A C 1
ATOM 593 O O . PRO A 1 77 ? -12.186 -1.155 2.715 1.00 95.19 77 PRO A O 1
ATOM 596 N N . GLY A 1 78 ? -14.146 -0.163 3.251 1.00 95.44 78 GLY A N 1
ATOM 597 C CA . GLY A 1 78 ? -13.561 1.015 3.886 1.00 95.44 78 GLY A CA 1
ATOM 598 C C . GLY A 1 78 ? -12.788 0.686 5.171 1.00 95.44 78 GLY A C 1
ATOM 599 O O . GLY A 1 78 ? -12.627 -0.471 5.570 1.00 95.44 78 GLY A O 1
ATOM 600 N N . GLY A 1 79 ? -12.299 1.728 5.833 1.00 96.94 79 GLY A N 1
ATOM 601 C CA . GLY A 1 79 ? -11.448 1.647 7.016 1.00 96.94 79 GLY A CA 1
ATOM 602 C C . GLY A 1 79 ? -10.099 2.324 6.797 1.00 96.94 79 GLY A C 1
ATOM 603 O O . GLY A 1 79 ? -9.948 3.183 5.925 1.00 96.94 79 GLY A O 1
ATOM 604 N N . TYR A 1 80 ? -9.110 1.948 7.605 1.00 98.31 80 TYR A N 1
ATOM 605 C CA . TYR A 1 80 ? -7.778 2.531 7.521 1.00 98.31 80 TYR A CA 1
ATOM 606 C C . TYR A 1 80 ? -6.910 1.772 6.528 1.00 98.31 80 TYR A C 1
ATOM 608 O O . TYR A 1 80 ? -6.638 0.581 6.682 1.00 98.31 80 TYR A O 1
ATOM 616 N N . TRP A 1 81 ? -6.450 2.468 5.495 1.00 98.19 81 TRP A N 1
ATOM 617 C CA . TRP A 1 81 ? -5.544 1.911 4.500 1.00 98.19 81 TRP A CA 1
ATOM 618 C C . TRP A 1 81 ? -4.167 2.549 4.625 1.00 98.19 81 TRP A C 1
ATOM 620 O O . TRP A 1 81 ? -4.026 3.751 4.863 1.00 98.19 81 TRP A O 1
ATOM 630 N N . TRP A 1 82 ? -3.130 1.749 4.404 1.00 97.88 82 TRP A N 1
ATOM 631 C CA . TRP A 1 82 ? -1.764 2.233 4.311 1.00 97.88 82 TRP A CA 1
ATOM 632 C C . TRP A 1 82 ? -1.328 2.337 2.855 1.00 97.88 82 TRP A C 1
ATOM 634 O O . TRP A 1 82 ? -1.273 1.339 2.134 1.00 97.88 82 TRP A O 1
ATOM 644 N N . MET A 1 83 ? -0.958 3.543 2.432 1.00 96.94 83 MET A N 1
ATOM 645 C CA . MET A 1 83 ? -0.378 3.793 1.120 1.00 96.94 83 MET A CA 1
ATOM 646 C C . MET A 1 83 ? 1.109 4.099 1.242 1.00 96.94 83 MET A C 1
ATOM 648 O O . MET A 1 83 ? 1.498 4.950 2.037 1.00 96.94 83 MET A O 1
ATOM 652 N N . SER A 1 84 ? 1.960 3.454 0.441 1.00 94.50 84 SER A N 1
ATOM 653 C CA . SER A 1 84 ? 3.386 3.798 0.412 1.00 94.50 84 SER A CA 1
ATOM 654 C C . SER A 1 84 ? 4.048 3.659 -0.953 1.00 94.50 84 SER A C 1
ATOM 656 O O . SER A 1 84 ? 3.668 2.832 -1.785 1.00 94.50 84 SER A O 1
ATOM 658 N N . SER A 1 85 ? 5.065 4.494 -1.173 1.00 91.50 85 SER A N 1
ATOM 659 C CA . SER A 1 85 ? 5.887 4.509 -2.381 1.00 91.50 85 SER A CA 1
ATOM 660 C C . SER A 1 85 ? 7.374 4.598 -2.056 1.00 91.50 85 SER A C 1
ATOM 662 O O . SER A 1 85 ? 7.778 5.166 -1.036 1.00 91.50 85 SER A O 1
ATOM 664 N N . PHE A 1 86 ? 8.188 4.045 -2.956 1.00 86.06 86 PHE A N 1
ATOM 665 C CA . PHE A 1 86 ? 9.643 4.070 -2.876 1.00 86.06 86 PHE A CA 1
ATOM 666 C C . PHE A 1 86 ? 10.214 4.890 -4.028 1.00 86.06 86 PHE A C 1
ATOM 668 O O . PHE A 1 86 ? 9.730 4.810 -5.155 1.00 86.06 86 PHE A O 1
ATOM 675 N N . GLY A 1 87 ? 11.244 5.678 -3.740 1.00 80.38 87 GLY A N 1
ATOM 676 C CA . GLY A 1 87 ? 11.927 6.516 -4.722 1.00 80.38 87 GLY A CA 1
ATOM 677 C C . GLY A 1 87 ? 13.438 6.311 -4.719 1.00 80.38 87 GLY A C 1
ATOM 678 O O . GLY A 1 87 ? 13.982 5.527 -3.936 1.00 80.38 87 GLY A O 1
ATOM 679 N N . ALA A 1 88 ? 14.126 7.054 -5.588 1.00 77.38 88 ALA A N 1
ATOM 680 C CA . ALA A 1 88 ? 15.585 7.086 -5.618 1.00 77.38 88 ALA A CA 1
ATOM 681 C C . ALA A 1 88 ? 16.168 7.388 -4.220 1.00 77.38 88 ALA A C 1
ATOM 683 O O . ALA A 1 88 ? 15.568 8.109 -3.417 1.00 77.38 88 ALA A O 1
ATOM 684 N N . GLY A 1 89 ? 17.325 6.793 -3.916 1.00 77.44 89 GLY A N 1
ATOM 685 C CA . GLY A 1 89 ? 17.955 6.902 -2.595 1.00 77.44 89 GLY A CA 1
ATOM 686 C C . GLY A 1 89 ? 17.333 6.016 -1.509 1.00 77.44 89 GLY A C 1
ATOM 687 O O . GLY A 1 89 ? 17.567 6.271 -0.334 1.00 77.44 89 GLY A O 1
ATOM 688 N N . PHE A 1 90 ? 16.542 4.996 -1.880 1.00 74.69 90 PHE A N 1
ATOM 689 C CA . PHE A 1 90 ? 15.830 4.102 -0.945 1.00 74.69 90 PHE A CA 1
ATOM 690 C C . PHE A 1 90 ? 14.873 4.840 0.004 1.00 74.69 90 PHE A C 1
ATOM 692 O O . PHE A 1 90 ? 14.555 4.380 1.102 1.00 74.69 90 PHE A O 1
ATOM 699 N N . SER A 1 91 ? 14.388 5.989 -0.457 1.00 86.62 91 SER A N 1
ATOM 700 C CA . SER A 1 91 ? 13.414 6.821 0.235 1.00 86.62 91 SER A CA 1
ATOM 701 C C . SER A 1 91 ? 12.066 6.109 0.274 1.00 86.62 91 SER A C 1
ATOM 703 O O . SER A 1 91 ? 11.596 5.639 -0.761 1.00 86.62 91 SER A O 1
ATOM 705 N N . CYS A 1 92 ? 11.422 6.068 1.438 1.00 90.06 92 CYS A N 1
ATOM 706 C CA . CYS A 1 92 ? 10.075 5.530 1.612 1.00 90.06 92 CYS A CA 1
ATOM 707 C C . CYS A 1 92 ? 9.144 6.658 2.052 1.00 90.06 92 CYS A C 1
ATOM 709 O O . CYS A 1 92 ? 9.405 7.295 3.069 1.00 90.06 92 CYS A O 1
ATOM 711 N N . HIS A 1 93 ? 8.049 6.859 1.326 1.00 92.19 93 HIS A N 1
ATOM 712 C CA . HIS A 1 93 ? 6.994 7.801 1.693 1.00 92.19 93 HIS A CA 1
ATOM 713 C C . HIS A 1 93 ? 5.716 7.023 1.978 1.00 92.19 93 HIS A C 1
ATOM 715 O O . HIS A 1 93 ? 5.396 6.089 1.242 1.00 92.19 93 HIS A O 1
ATOM 721 N N . GLY A 1 94 ? 5.013 7.392 3.045 1.00 94.44 94 GLY A N 1
ATOM 722 C CA . GLY A 1 94 ? 3.792 6.731 3.490 1.00 94.44 94 GLY A CA 1
ATOM 723 C C . GLY A 1 94 ? 2.676 7.730 3.770 1.00 94.44 94 GLY A C 1
ATOM 724 O O . GLY A 1 94 ? 2.948 8.870 4.146 1.00 94.44 94 GLY A O 1
ATOM 725 N N . ALA A 1 95 ? 1.437 7.293 3.587 1.00 96.19 95 ALA A N 1
ATOM 726 C CA . ALA A 1 95 ? 0.235 8.021 3.949 1.00 96.19 95 ALA A CA 1
ATOM 727 C C . ALA A 1 95 ? -0.784 7.044 4.544 1.00 96.19 95 ALA A C 1
ATOM 729 O O . ALA A 1 95 ? -1.060 5.995 3.959 1.00 96.19 95 ALA A O 1
ATOM 730 N N . LEU A 1 96 ? -1.343 7.415 5.694 1.00 98.00 96 LEU A N 1
ATOM 731 C CA . LEU A 1 96 ? -2.531 6.778 6.244 1.00 98.00 96 LEU A CA 1
ATOM 732 C C . LEU A 1 96 ? -3.757 7.383 5.556 1.00 98.00 96 LEU A C 1
ATOM 734 O O . LEU A 1 96 ? -3.878 8.607 5.482 1.00 98.00 96 LEU A O 1
ATOM 738 N N . LEU A 1 97 ? -4.639 6.531 5.050 1.00 97.75 97 LEU A N 1
ATOM 739 C CA . LEU A 1 97 ? -5.896 6.918 4.423 1.00 97.75 97 LEU A CA 1
ATOM 740 C C . LEU A 1 97 ? -7.049 6.404 5.282 1.00 97.75 97 LEU A C 1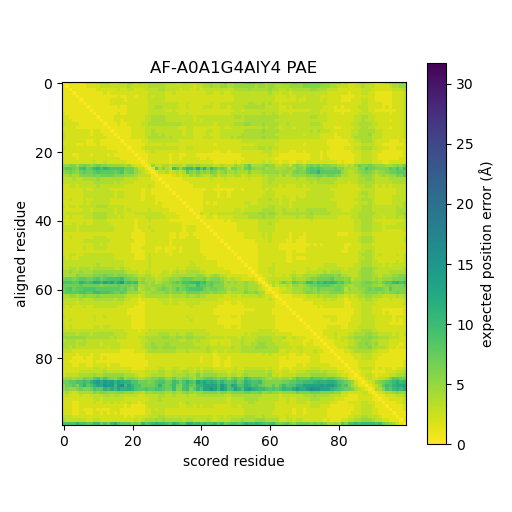
ATOM 742 O O . LEU A 1 97 ? -7.033 5.249 5.696 1.00 97.75 97 LEU A O 1
ATOM 746 N N . GLU A 1 98 ? -8.051 7.242 5.514 1.00 97.00 98 GLU A N 1
ATOM 747 C CA . GLU A 1 98 ? -9.344 6.825 6.054 1.00 97.00 98 GLU A CA 1
ATOM 748 C C . GLU A 1 98 ? -10.333 6.772 4.888 1.00 97.00 98 GLU A C 1
ATOM 750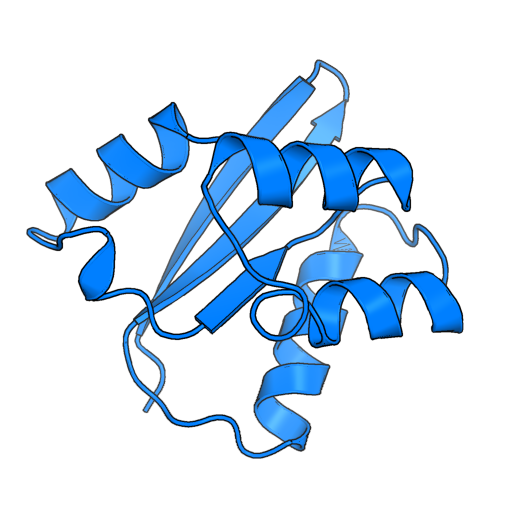 O O . GLU A 1 98 ? -10.616 7.794 4.258 1.00 97.00 98 GLU A O 1
ATOM 755 N N . VAL A 1 99 ? -10.783 5.566 4.543 1.00 96.00 99 VAL A N 1
ATOM 756 C CA . VAL A 1 99 ? -11.669 5.309 3.403 1.00 96.00 99 VAL A CA 1
ATOM 757 C C . VAL A 1 99 ? -13.074 5.023 3.918 1.00 96.00 99 VAL A C 1
ATOM 759 O O . VAL A 1 99 ? -13.247 4.169 4.786 1.00 96.00 99 VAL A O 1
ATOM 762 N N . ALA A 1 100 ? -14.054 5.762 3.396 1.00 87.94 100 ALA A N 1
ATOM 763 C CA . ALA A 1 100 ? -15.465 5.658 3.769 1.00 87.94 100 ALA A CA 1
ATOM 764 C C . ALA A 1 100 ? -16.183 4.496 3.071 1.00 87.94 100 ALA A C 1
ATOM 766 O O . ALA A 1 100 ? -15.832 4.203 1.905 1.00 87.94 100 ALA A O 1
#

Radius of gyration: 12.53 Å; Cα contacts (8 Å, |Δi|>4): 145; chains: 1; bounding box: 33×22×34 Å